Protein AF-A0A316SL13-F1 (afdb_monomer)

Foldseek 3Di:
DDLVLLLVLLVVLCVVVVHDPVVLVVQFVCVVVNVLSVDCDPVSVPPDDDVVSVVSSCVVSVHDPQCSPQPDPVSNVVRVVVVVVVVLVPDDPVRNVVVVVVVCVVPVD

Mean predicted aligned error: 5.65 Å

Secondary structure (DSSP, 8-state):
--HHHHHHHHHHHHHHTT--HHHHHHHSTTHHHHHHHH---TTTTT-PPPHHHHHHHHHHHT--HHHHH-SSHHHHHHHHHHHHHHHHTT--HHHHHHHHHHHHHHH--

Sequence (109 aa):
MDRERVMARVEQLLKEKHMSMNALMKETEISTTMYQWKKNASRDATRSPSLKSIEKICQFFGISLSYFFAENESEENEVKTRELIAMLSRLNKAQLDVLTDFLREFTEK

Nearest PDB structures (foldseek):
  3lfp-assembly1_A  TM=5.543E-01  e=3.247E-01  Citrobacter sp. RFL231
  4o8b-assembly1_A-2  TM=5.456E-01  e=6.545E-01  Pseudomonas aeruginosa PAO1
  4jqd-assembly1_A  TM=5.870E-01  e=1.483E+00  Citrobacter sp. RFL231
  8fok-assembly1_B  TM=3.389E-01  e=7.613E+00  Saccharomyces cerevisiae

Structure (mmCIF, N/CA/C/O backbone):
data_AF-A0A316SL13-F1
#
_entry.id   AF-A0A316SL13-F1
#
loop_
_atom_site.group_PDB
_atom_site.id
_atom_site.type_symbol
_atom_site.label_atom_id
_atom_site.label_alt_id
_atom_site.label_comp_id
_atom_site.label_asym_id
_atom_site.label_entity_id
_atom_site.label_seq_id
_atom_site.pdbx_PDB_ins_code
_atom_site.Cartn_x
_atom_site.Cartn_y
_atom_site.Cartn_z
_atom_site.occupancy
_atom_site.B_iso_or_equiv
_atom_site.auth_seq_id
_atom_site.auth_comp_id
_atom_site.auth_asym_id
_atom_site.auth_atom_id
_atom_site.pdbx_PDB_model_num
ATOM 1 N N . MET A 1 1 ? 5.599 11.046 -14.975 1.00 72.62 1 MET A N 1
ATOM 2 C CA . MET A 1 1 ? 5.814 9.993 -13.963 1.00 72.62 1 MET A CA 1
ATOM 3 C C . MET A 1 1 ? 7.078 9.256 -14.339 1.00 72.62 1 MET A C 1
ATOM 5 O O . MET A 1 1 ? 7.166 8.794 -15.472 1.00 72.62 1 MET A O 1
ATOM 9 N N . ASP A 1 2 ? 8.063 9.240 -13.449 1.00 83.25 2 ASP A N 1
ATOM 10 C CA . ASP A 1 2 ? 9.368 8.655 -13.743 1.00 83.25 2 ASP A CA 1
ATOM 11 C C . ASP A 1 2 ? 9.310 7.122 -13.682 1.00 83.25 2 ASP A C 1
ATOM 13 O O . ASP A 1 2 ? 8.851 6.533 -12.702 1.00 83.25 2 ASP A O 1
ATOM 17 N N . ARG A 1 3 ? 9.765 6.486 -14.761 1.00 85.62 3 ARG A N 1
ATOM 18 C CA . ARG A 1 3 ? 9.842 5.033 -14.902 1.00 85.62 3 ARG A CA 1
ATOM 19 C C . ARG A 1 3 ? 10.772 4.424 -13.860 1.00 85.62 3 ARG A C 1
ATOM 21 O O . ARG A 1 3 ? 10.443 3.367 -13.328 1.00 85.62 3 ARG A O 1
ATOM 28 N N . GLU A 1 4 ? 11.906 5.061 -13.581 1.00 86.31 4 GLU A N 1
ATOM 29 C CA . GLU A 1 4 ? 12.896 4.534 -12.636 1.00 86.31 4 GLU A CA 1
ATOM 30 C C . GLU A 1 4 ? 12.326 4.515 -11.220 1.00 86.31 4 GLU A C 1
ATOM 32 O O . GLU A 1 4 ? 12.345 3.468 -10.574 1.00 86.31 4 GLU A O 1
ATOM 37 N N . ARG A 1 5 ? 11.681 5.612 -10.796 1.00 88.69 5 ARG A N 1
ATOM 38 C CA . ARG A 1 5 ? 10.943 5.669 -9.523 1.00 88.69 5 ARG A CA 1
ATOM 39 C C . ARG A 1 5 ? 9.864 4.586 -9.423 1.00 88.69 5 ARG A C 1
ATOM 41 O O . ARG A 1 5 ? 9.768 3.920 -8.397 1.00 88.69 5 ARG A O 1
ATOM 48 N N . VAL A 1 6 ? 9.063 4.382 -10.473 1.00 91.12 6 VAL A N 1
ATOM 49 C CA . VAL A 1 6 ? 8.009 3.345 -10.480 1.00 91.12 6 VAL A CA 1
ATOM 50 C C . VAL A 1 6 ? 8.610 1.943 -10.363 1.00 91.12 6 VAL A C 1
ATOM 52 O O . VAL A 1 6 ? 8.127 1.147 -9.563 1.00 91.12 6 VAL A O 1
ATOM 55 N N . MET A 1 7 ? 9.669 1.637 -11.115 1.00 91.19 7 MET A N 1
ATOM 56 C CA . MET A 1 7 ? 10.329 0.328 -11.052 1.00 91.19 7 MET A CA 1
ATOM 57 C C . MET A 1 7 ? 10.971 0.072 -9.687 1.00 91.19 7 MET A C 1
ATOM 59 O O . MET A 1 7 ? 10.758 -0.998 -9.120 1.00 91.19 7 MET A O 1
ATOM 63 N N . ALA A 1 8 ? 11.671 1.061 -9.126 1.00 92.56 8 ALA A N 1
ATOM 64 C CA . ALA A 1 8 ? 12.252 0.967 -7.789 1.00 92.56 8 ALA A CA 1
ATOM 65 C C . ALA A 1 8 ? 11.174 0.708 -6.725 1.00 92.56 8 ALA A C 1
ATOM 67 O O . ALA A 1 8 ? 11.342 -0.152 -5.861 1.00 92.56 8 ALA A O 1
ATOM 68 N N . ARG A 1 9 ? 10.022 1.385 -6.832 1.00 94.88 9 ARG A N 1
ATOM 69 C CA . ARG A 1 9 ? 8.886 1.170 -5.930 1.00 94.88 9 ARG A CA 1
ATOM 70 C C . ARG A 1 9 ? 8.303 -0.239 -6.045 1.00 94.88 9 ARG A C 1
ATOM 72 O O . ARG A 1 9 ? 7.999 -0.858 -5.031 1.00 94.88 9 ARG A O 1
ATOM 79 N N . VAL A 1 10 ? 8.170 -0.772 -7.260 1.00 94.38 10 VAL A N 1
ATOM 80 C CA . VAL A 1 10 ? 7.715 -2.158 -7.473 1.00 94.38 10 VAL A CA 1
ATOM 81 C C . VAL A 1 10 ? 8.688 -3.155 -6.843 1.00 94.38 10 VAL A C 1
ATOM 83 O O . VAL A 1 10 ? 8.253 -4.088 -6.172 1.00 94.38 10 VAL A O 1
ATOM 86 N N . GLU A 1 11 ? 9.994 -2.966 -7.028 1.00 94.31 11 GLU A N 1
ATOM 87 C CA . GLU A 1 11 ? 11.020 -3.838 -6.445 1.00 94.31 11 GLU A CA 1
ATOM 88 C C . GLU A 1 11 ? 11.023 -3.792 -4.913 1.00 94.31 11 GLU A C 1
ATOM 90 O O . GLU A 1 11 ? 11.131 -4.840 -4.270 1.00 94.31 11 GLU A O 1
ATOM 95 N N . GLN A 1 12 ? 10.830 -2.607 -4.327 1.00 95.25 12 GLN A N 1
ATOM 96 C CA . GLN A 1 12 ? 10.648 -2.445 -2.886 1.00 95.25 12 GLN A CA 1
ATOM 97 C C . GLN A 1 12 ? 9.443 -3.256 -2.381 1.00 95.25 12 GLN A C 1
ATOM 99 O O . GLN A 1 12 ? 9.597 -4.080 -1.480 1.00 95.25 12 GLN A O 1
ATOM 104 N N . LEU A 1 13 ? 8.269 -3.092 -2.999 1.00 95.19 13 LEU A N 1
ATOM 105 C CA . LEU A 1 13 ? 7.043 -3.793 -2.595 1.00 95.19 13 LEU A CA 1
ATOM 106 C C . LEU A 1 13 ? 7.162 -5.317 -2.742 1.00 95.19 13 LEU A C 1
ATOM 108 O O . LEU A 1 13 ? 6.700 -6.062 -1.877 1.00 95.19 13 LEU A O 1
ATOM 112 N N . LEU A 1 14 ? 7.819 -5.797 -3.804 1.00 94.88 14 LEU A N 1
ATOM 113 C CA . LEU A 1 14 ? 8.121 -7.222 -3.976 1.00 94.88 14 LEU A CA 1
ATOM 114 C C . LEU A 1 14 ? 8.967 -7.760 -2.816 1.00 94.88 14 LEU A C 1
ATOM 116 O O . LEU A 1 14 ? 8.675 -8.836 -2.292 1.00 94.88 14 LEU A O 1
ATOM 120 N N . LYS A 1 15 ? 9.987 -7.005 -2.392 1.00 95.62 15 LYS A N 1
ATOM 121 C CA . LYS A 1 15 ? 10.856 -7.384 -1.273 1.00 95.62 15 LYS A CA 1
ATOM 122 C C . LYS A 1 15 ? 10.089 -7.425 0.049 1.00 95.62 15 LYS A C 1
ATOM 124 O O . LYS A 1 15 ? 10.205 -8.410 0.773 1.00 95.62 15 LYS A O 1
ATOM 129 N N . GLU A 1 16 ? 9.300 -6.396 0.343 1.00 92.62 16 GLU A N 1
ATOM 130 C CA . GLU A 1 16 ? 8.505 -6.288 1.577 1.00 92.62 16 GLU A CA 1
ATOM 131 C C . GLU A 1 16 ? 7.441 -7.383 1.694 1.00 92.62 16 GLU A C 1
ATOM 133 O O . GLU A 1 16 ? 7.192 -7.902 2.778 1.00 92.62 16 GLU A O 1
ATOM 138 N N . LYS A 1 17 ? 6.813 -7.754 0.574 1.00 91.81 17 LYS A N 1
ATOM 139 C CA . LYS A 1 17 ? 5.758 -8.777 0.532 1.00 91.81 17 LYS A CA 1
ATOM 140 C C . LYS A 1 17 ? 6.295 -10.193 0.308 1.00 91.81 17 LYS A C 1
ATOM 142 O O . LYS A 1 17 ? 5.498 -11.121 0.199 1.00 91.81 17 LYS A O 1
ATOM 147 N N . HIS A 1 18 ? 7.617 -10.369 0.225 1.00 94.00 18 HIS A N 1
ATOM 148 C CA . HIS A 1 18 ? 8.275 -11.643 -0.090 1.00 94.00 18 HIS A CA 1
ATOM 149 C C . HIS A 1 18 ? 7.768 -12.290 -1.395 1.00 94.00 18 HIS A C 1
ATOM 151 O O . HIS A 1 18 ? 7.604 -13.506 -1.492 1.00 94.00 18 HIS A O 1
ATOM 157 N N . MET A 1 19 ? 7.528 -11.468 -2.418 1.00 93.56 19 MET A N 1
ATOM 158 C CA . MET A 1 19 ? 7.018 -11.883 -3.726 1.00 93.56 19 MET A CA 1
ATOM 159 C C . MET A 1 19 ? 8.092 -11.757 -4.810 1.00 93.56 19 MET A C 1
ATOM 161 O O . MET A 1 19 ? 9.020 -10.958 -4.714 1.00 93.56 19 MET A O 1
ATOM 165 N N . SER A 1 20 ? 7.961 -12.536 -5.888 1.00 92.12 20 SER A N 1
ATOM 166 C CA . SER A 1 20 ? 8.867 -12.444 -7.039 1.00 92.12 20 SER A CA 1
ATOM 167 C C . SER A 1 20 ? 8.272 -11.597 -8.165 1.00 92.12 20 SER A C 1
ATOM 169 O O . SER A 1 20 ? 7.060 -11.585 -8.377 1.00 92.12 20 SER A O 1
ATOM 171 N N . MET A 1 21 ? 9.135 -10.959 -8.964 1.00 90.88 21 MET A N 1
ATOM 172 C CA . MET A 1 21 ? 8.720 -10.249 -10.184 1.00 90.88 21 MET A CA 1
ATOM 173 C C . MET A 1 21 ? 7.945 -11.165 -11.146 1.00 90.88 21 MET A C 1
ATOM 175 O O . MET A 1 21 ? 7.014 -10.730 -11.815 1.00 90.88 21 MET A O 1
ATOM 179 N N . ASN A 1 22 ? 8.296 -12.453 -11.193 1.00 89.81 22 ASN A N 1
ATOM 180 C CA . ASN A 1 22 ? 7.590 -13.436 -12.011 1.00 89.81 22 ASN A CA 1
ATOM 181 C C . ASN A 1 22 ? 6.162 -13.688 -11.510 1.00 89.81 22 ASN A C 1
ATOM 183 O O . ASN A 1 22 ? 5.269 -13.843 -12.337 1.00 89.81 22 ASN A O 1
ATOM 187 N N . ALA A 1 23 ? 5.941 -13.709 -10.191 1.00 89.75 23 ALA A N 1
ATOM 188 C CA . ALA A 1 23 ? 4.601 -13.834 -9.616 1.00 89.75 23 ALA A CA 1
ATOM 189 C C . ALA A 1 23 ? 3.738 -12.628 -10.001 1.00 89.75 23 ALA A C 1
ATOM 191 O O . ALA A 1 23 ? 2.680 -12.816 -10.596 1.00 89.75 23 ALA A O 1
ATOM 192 N N . LEU A 1 24 ? 4.262 -11.408 -9.808 1.00 90.19 24 LEU A N 1
ATOM 193 C CA . LEU A 1 24 ? 3.609 -10.179 -10.265 1.00 90.19 24 LEU A CA 1
ATOM 194 C C . 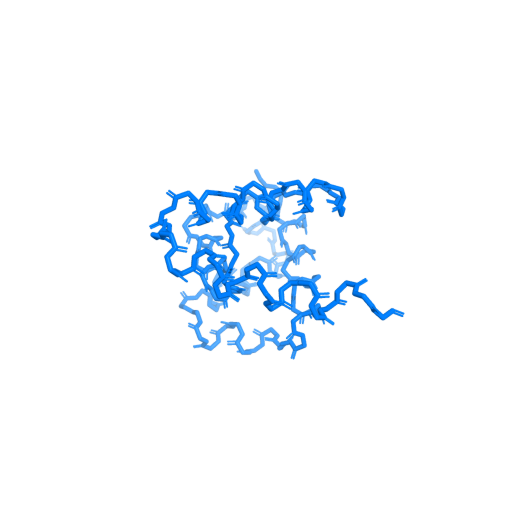LEU A 1 24 ? 3.238 -10.289 -11.746 1.00 90.19 24 LEU A C 1
ATOM 196 O O . LEU A 1 24 ? 2.071 -10.182 -12.092 1.00 90.19 24 LEU A O 1
ATOM 200 N N . MET A 1 25 ? 4.196 -10.568 -12.630 1.00 89.25 25 MET A N 1
ATOM 201 C CA . MET A 1 25 ? 3.945 -10.638 -14.075 1.00 89.25 25 MET A CA 1
ATOM 202 C C . MET A 1 25 ? 2.994 -11.760 -14.507 1.00 89.25 25 MET A C 1
ATOM 204 O O . MET A 1 25 ? 2.439 -11.662 -15.597 1.00 89.25 25 MET A O 1
ATOM 208 N N . LYS A 1 26 ? 2.858 -12.838 -13.728 1.00 87.62 26 LYS A N 1
ATOM 209 C CA . LYS A 1 26 ? 1.959 -13.960 -14.033 1.00 87.62 26 LYS A CA 1
ATOM 210 C C . LYS A 1 26 ? 0.530 -13.662 -13.593 1.00 87.62 26 LYS A C 1
ATOM 212 O O . LYS A 1 26 ? -0.410 -14.008 -14.299 1.00 87.62 26 LYS A O 1
ATOM 217 N N . GLU A 1 27 ? 0.382 -13.051 -12.426 1.00 86.94 27 GLU A N 1
ATOM 218 C CA . GLU A 1 27 ? -0.916 -12.741 -11.820 1.00 86.94 27 GLU A CA 1
ATOM 219 C C . GLU A 1 27 ? -1.483 -11.410 -12.321 1.00 86.94 27 GLU A C 1
ATOM 221 O O . GLU A 1 27 ? -2.672 -11.137 -12.184 1.00 86.94 27 GLU A O 1
ATOM 226 N N . THR A 1 28 ? -0.647 -10.599 -12.969 1.00 83.44 28 THR A N 1
ATOM 227 C CA . THR A 1 28 ? -1.050 -9.347 -13.5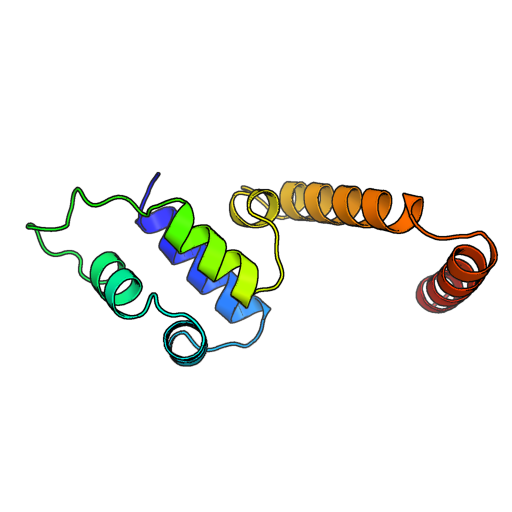98 1.00 83.44 28 THR A CA 1
ATOM 228 C C . THR A 1 28 ? -0.856 -9.411 -15.109 1.00 83.44 28 THR A C 1
ATOM 230 O O . THR A 1 28 ? 0.186 -9.811 -15.619 1.00 83.44 28 THR A O 1
ATOM 233 N N . GLU A 1 29 ? -1.838 -8.933 -15.871 1.00 82.81 29 GLU A N 1
ATOM 234 C CA . GLU A 1 29 ? -1.750 -8.833 -17.338 1.00 82.81 29 GLU A CA 1
ATOM 235 C C . GLU A 1 29 ? -0.860 -7.655 -17.803 1.00 82.81 29 GLU A C 1
ATOM 237 O O . GLU A 1 29 ? -1.203 -6.924 -18.736 1.00 82.81 29 GLU A O 1
ATOM 242 N N . ILE A 1 30 ? 0.250 -7.393 -17.110 1.00 83.06 30 ILE A N 1
ATOM 243 C CA . ILE A 1 30 ? 1.182 -6.296 -17.418 1.00 83.06 30 ILE A CA 1
ATOM 244 C C . ILE A 1 30 ? 2.595 -6.799 -17.712 1.00 83.06 30 ILE A C 1
ATOM 246 O O . ILE A 1 30 ? 3.513 -5.988 -17.780 1.00 83.06 30 ILE A O 1
ATOM 250 N N . SER A 1 31 ? 2.802 -8.102 -17.929 1.00 81.75 31 SER A N 1
ATOM 251 C CA . SER A 1 31 ? 4.135 -8.673 -18.181 1.00 81.75 31 SER A CA 1
ATOM 252 C C . SER A 1 31 ? 4.858 -7.932 -19.314 1.00 81.75 31 SER A C 1
ATOM 254 O O . SER A 1 31 ? 5.990 -7.486 -19.143 1.00 81.75 31 SER A O 1
ATOM 256 N N . THR A 1 32 ? 4.182 -7.692 -20.445 1.00 80.44 32 THR A N 1
ATOM 257 C CA . THR A 1 32 ? 4.736 -6.916 -21.572 1.00 80.44 32 THR A CA 1
ATOM 258 C C . THR A 1 32 ? 5.119 -5.491 -21.167 1.00 80.44 32 THR A C 1
ATOM 260 O O . THR A 1 32 ? 6.169 -4.998 -21.576 1.00 80.44 32 THR A O 1
ATOM 263 N N . THR A 1 33 ? 4.299 -4.835 -20.345 1.00 82.38 33 THR A N 1
ATOM 264 C CA . THR A 1 33 ? 4.564 -3.490 -19.823 1.00 82.38 33 THR A CA 1
ATOM 265 C C . THR A 1 33 ? 5.769 -3.480 -18.879 1.00 82.38 33 THR A C 1
ATOM 267 O O . THR A 1 33 ? 6.631 -2.614 -19.010 1.00 82.38 33 THR A O 1
ATOM 270 N N . MET A 1 34 ? 5.899 -4.478 -18.004 1.00 83.62 34 MET A N 1
ATOM 271 C CA . MET A 1 34 ? 7.045 -4.617 -17.100 1.00 83.62 34 MET A CA 1
ATOM 272 C C . MET A 1 34 ? 8.351 -4.841 -17.864 1.00 83.62 34 MET A C 1
ATOM 274 O O . MET A 1 34 ? 9.362 -4.203 -17.566 1.00 83.62 34 MET A O 1
ATOM 278 N N . TYR A 1 35 ? 8.339 -5.684 -18.902 1.00 82.44 35 TYR A N 1
ATOM 279 C CA . TYR A 1 35 ? 9.505 -5.856 -19.773 1.00 82.44 35 TYR A CA 1
ATOM 280 C C . TYR A 1 35 ? 9.879 -4.564 -20.504 1.00 82.44 35 TYR A C 1
ATOM 282 O O . TYR A 1 35 ? 11.066 -4.258 -20.618 1.00 82.44 35 TYR A O 1
ATOM 290 N N . GLN A 1 36 ? 8.893 -3.795 -20.974 1.00 79.56 36 GLN A N 1
ATOM 291 C CA . GLN A 1 36 ? 9.124 -2.496 -21.615 1.00 79.56 36 GLN A CA 1
ATOM 292 C C . GLN A 1 36 ? 9.747 -1.488 -20.648 1.00 79.56 36 GLN A C 1
ATOM 294 O O . GLN A 1 36 ? 10.675 -0.783 -21.027 1.00 79.56 36 GLN A O 1
ATOM 299 N N . TRP A 1 37 ? 9.290 -1.438 -19.396 1.00 81.06 37 TRP A N 1
ATOM 300 C CA . TRP A 1 37 ? 9.868 -0.534 -18.401 1.00 81.06 37 TRP A CA 1
ATOM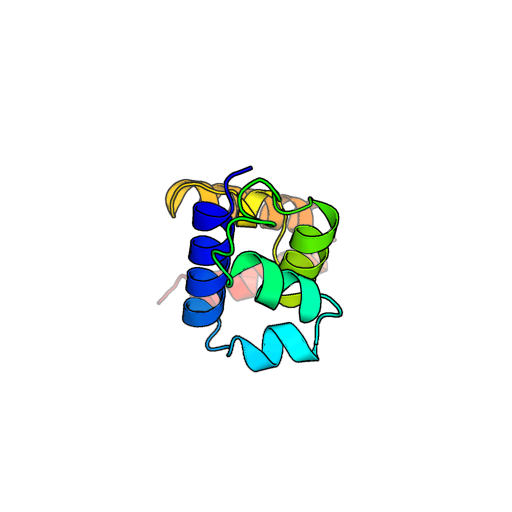 301 C C . TRP A 1 37 ? 11.276 -0.951 -17.970 1.00 81.06 37 TRP A C 1
ATOM 303 O O . TRP A 1 37 ? 12.122 -0.095 -17.726 1.00 81.06 37 TRP A O 1
ATOM 313 N N . LYS A 1 38 ? 11.559 -2.258 -17.945 1.00 79.00 38 LYS A N 1
ATOM 314 C CA . LYS A 1 38 ? 12.896 -2.790 -17.652 1.00 79.00 38 LYS A CA 1
ATOM 315 C C . LYS A 1 38 ? 13.891 -2.552 -18.792 1.00 79.00 38 LYS A C 1
ATOM 317 O O . LYS A 1 38 ? 15.082 -2.357 -18.551 1.00 79.00 38 LYS A O 1
ATOM 322 N N . LYS A 1 39 ? 13.437 -2.609 -20.046 1.00 73.94 39 LYS A N 1
ATOM 323 C CA . LYS A 1 39 ? 14.307 -2.470 -21.217 1.00 73.94 39 LYS A CA 1
ATOM 324 C C . LYS A 1 39 ? 14.584 -0.988 -21.476 1.00 73.94 39 LYS A C 1
ATOM 326 O O . LYS A 1 39 ? 13.748 -0.274 -22.013 1.00 73.94 39 LYS A O 1
ATOM 331 N N . ASN A 1 40 ? 15.794 -0.533 -21.157 1.00 62.34 40 ASN A N 1
ATOM 332 C CA . ASN A 1 40 ? 16.251 0.830 -21.450 1.00 62.34 40 ASN A CA 1
ATOM 333 C C . ASN A 1 40 ? 16.607 1.019 -22.943 1.00 62.34 40 ASN A C 1
ATOM 335 O O . ASN A 1 40 ? 17.704 1.447 -23.291 1.00 62.34 40 ASN A O 1
ATOM 339 N N . ALA A 1 41 ? 15.721 0.600 -23.851 1.00 61.22 41 ALA A N 1
ATOM 340 C CA . ALA A 1 41 ? 15.928 0.755 -25.286 1.00 61.22 41 ALA A CA 1
ATOM 341 C C . ALA A 1 41 ? 15.605 2.193 -25.711 1.00 61.22 41 ALA A C 1
ATOM 343 O O . ALA A 1 41 ? 14.572 2.735 -25.327 1.00 61.22 41 ALA A O 1
ATOM 344 N N . SER A 1 42 ? 16.443 2.782 -26.569 1.00 60.47 42 SER A N 1
ATOM 345 C CA . SER A 1 42 ? 16.285 4.158 -27.072 1.00 60.47 42 SER A CA 1
ATOM 346 C C . SER A 1 42 ? 14.910 4.445 -27.691 1.00 60.47 42 SER A C 1
ATOM 348 O O . SER A 1 42 ? 14.433 5.572 -27.613 1.00 60.47 42 SER A O 1
ATOM 350 N N . ARG A 1 43 ? 14.241 3.428 -28.257 1.00 63.47 43 ARG A N 1
ATOM 351 C CA . ARG A 1 43 ? 12.884 3.548 -28.824 1.00 63.47 43 ARG A CA 1
ATOM 352 C C . ARG A 1 43 ? 11.782 3.731 -27.775 1.00 63.47 43 ARG A C 1
ATOM 354 O O . ARG A 1 43 ? 10.760 4.317 -28.103 1.00 63.47 43 ARG A O 1
ATOM 361 N N . ASP A 1 44 ? 11.984 3.247 -26.551 1.00 64.69 44 ASP A N 1
ATOM 362 C CA . ASP A 1 44 ? 10.989 3.268 -25.467 1.00 64.69 44 ASP A CA 1
ATOM 363 C C . ASP A 1 44 ? 11.408 4.189 -24.305 1.00 64.69 44 ASP A C 1
ATOM 365 O O . ASP A 1 44 ? 10.731 4.249 -23.280 1.00 64.69 44 ASP A O 1
ATOM 369 N N . ALA A 1 45 ? 12.509 4.936 -24.454 1.00 62.22 45 ALA A N 1
ATOM 370 C CA . ALA A 1 45 ? 13.073 5.793 -23.408 1.00 62.22 45 ALA A CA 1
ATOM 371 C C . ALA A 1 45 ? 12.104 6.888 -22.919 1.00 62.22 45 ALA A C 1
ATOM 373 O O . ALA A 1 45 ? 12.177 7.310 -21.770 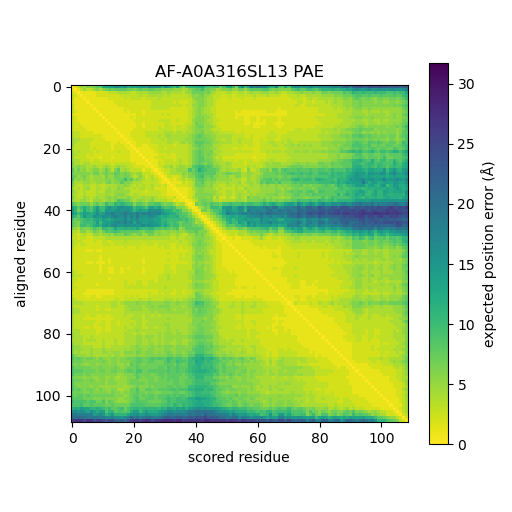1.00 62.22 45 ALA A O 1
ATOM 374 N N . THR A 1 46 ? 11.169 7.320 -23.767 1.00 65.00 46 THR A N 1
ATOM 375 C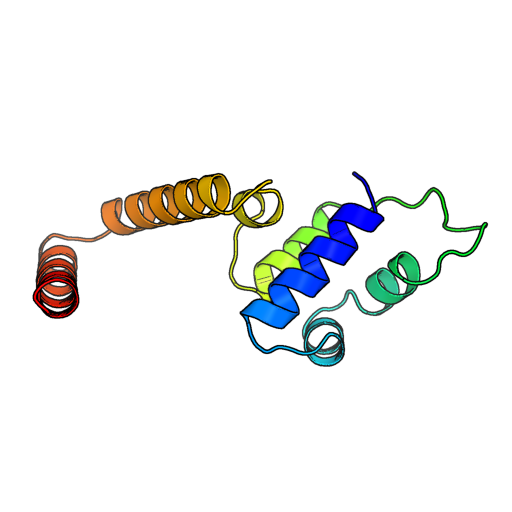 CA . THR A 1 46 ? 10.160 8.342 -23.442 1.00 65.00 46 THR A CA 1
ATOM 376 C C . THR A 1 46 ? 8.843 7.756 -22.931 1.00 65.00 46 THR A C 1
ATOM 378 O O . THR A 1 46 ? 7.922 8.502 -22.592 1.00 65.00 46 THR A O 1
ATOM 381 N N . ARG A 1 47 ? 8.709 6.424 -22.871 1.00 71.00 47 ARG A N 1
ATOM 382 C CA . ARG A 1 47 ? 7.448 5.771 -22.519 1.00 71.00 47 ARG A CA 1
ATOM 383 C C . ARG A 1 47 ? 7.251 5.767 -21.005 1.00 71.00 47 ARG A C 1
ATOM 385 O O . ARG A 1 47 ? 7.811 4.939 -20.289 1.00 71.00 47 ARG A O 1
ATOM 392 N N . SER A 1 48 ? 6.423 6.685 -20.519 1.00 77.00 48 SER A N 1
ATOM 393 C CA . SER A 1 48 ? 6.066 6.748 -19.101 1.00 77.00 48 SER A CA 1
ATOM 394 C C . SER A 1 48 ? 5.105 5.622 -18.692 1.00 77.00 48 SER A C 1
ATOM 396 O O . SER A 1 48 ? 4.219 5.252 -19.472 1.00 77.00 48 SER A O 1
ATOM 398 N N . PRO A 1 49 ? 5.228 5.102 -17.459 1.00 84.81 49 PRO A N 1
ATOM 399 C CA . PRO A 1 49 ? 4.213 4.250 -16.859 1.00 84.81 49 PRO A CA 1
ATOM 400 C C . PRO A 1 49 ? 2.820 4.881 -16.902 1.00 84.81 49 PRO A C 1
ATOM 402 O O . PRO A 1 49 ? 2.654 6.060 -16.589 1.00 84.81 49 PRO A O 1
ATOM 405 N N . SER A 1 50 ? 1.817 4.090 -17.290 1.00 89.06 50 SER A N 1
ATOM 406 C CA . SER A 1 50 ? 0.422 4.533 -17.264 1.00 89.06 50 SER A CA 1
ATOM 407 C C . SER A 1 50 ? -0.188 4.282 -15.888 1.00 89.06 50 SER A C 1
ATOM 409 O O . SER A 1 50 ? 0.105 3.258 -15.266 1.00 89.06 50 SER A O 1
ATOM 411 N N . LEU A 1 51 ? -1.086 5.167 -15.445 1.00 90.50 51 LEU A N 1
ATOM 412 C CA . LEU A 1 51 ? -1.797 4.988 -14.176 1.00 90.50 51 LEU A CA 1
ATOM 413 C C . LEU A 1 51 ? -2.556 3.654 -14.140 1.00 90.50 51 LEU A C 1
ATOM 415 O O . LEU A 1 51 ? -2.469 2.937 -13.156 1.00 90.50 51 LEU A O 1
ATOM 419 N N . LYS A 1 52 ? -3.173 3.252 -15.259 1.00 91.00 52 LYS A N 1
ATOM 420 C CA . LYS A 1 52 ? -3.876 1.966 -15.402 1.00 91.00 52 LYS A CA 1
ATOM 421 C C . LYS A 1 52 ? -2.977 0.754 -15.137 1.00 91.00 52 LYS A C 1
ATOM 423 O O . LYS A 1 52 ? -3.409 -0.238 -14.558 1.00 91.00 52 LYS A O 1
ATOM 428 N N . SER A 1 53 ? -1.724 0.804 -15.586 1.00 90.94 53 SER A N 1
ATOM 429 C CA . SER A 1 53 ? -0.756 -0.263 -15.311 1.00 90.94 53 SER A CA 1
ATOM 430 C C . SER A 1 53 ? -0.384 -0.301 -13.829 1.00 90.94 53 SER A C 1
ATOM 432 O O . SER A 1 53 ? -0.243 -1.382 -13.272 1.00 90.94 53 SER A O 1
ATOM 434 N N . ILE A 1 54 ? -0.272 0.863 -13.188 1.00 93.44 54 ILE A N 1
ATOM 435 C CA . ILE A 1 54 ? 0.037 0.980 -11.758 1.00 93.44 54 ILE A CA 1
ATOM 436 C C . ILE A 1 54 ? -1.150 0.547 -10.902 1.00 93.44 54 ILE A C 1
ATOM 438 O O . ILE A 1 54 ? -0.952 -0.148 -9.920 1.00 93.44 54 ILE A O 1
ATOM 442 N N . GLU A 1 55 ? -2.384 0.839 -11.304 1.00 94.38 55 GLU A N 1
ATOM 443 C CA . GLU A 1 55 ? -3.586 0.335 -10.632 1.00 94.38 55 GLU A CA 1
ATOM 444 C C . GLU A 1 55 ? -3.608 -1.195 -10.580 1.00 94.38 55 GLU A C 1
ATOM 446 O O . GLU A 1 55 ? -3.889 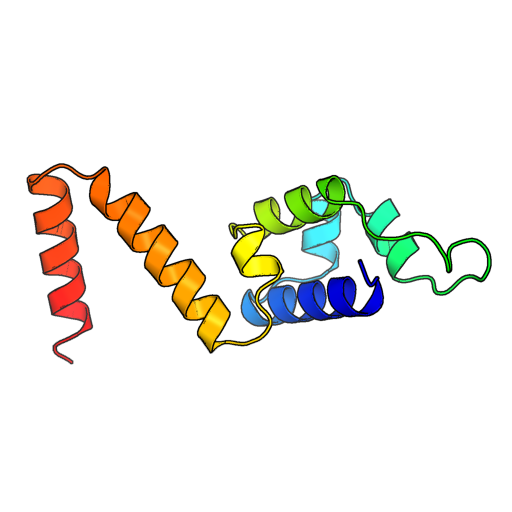-1.761 -9.527 1.00 94.38 55 GLU A O 1
ATOM 451 N N . LYS A 1 56 ? -3.239 -1.875 -11.675 1.00 93.69 56 LYS A N 1
ATOM 452 C CA . LYS A 1 56 ? -3.104 -3.343 -11.687 1.00 93.69 56 LYS A CA 1
ATOM 453 C C . LYS A 1 56 ? -2.031 -3.835 -10.705 1.00 93.69 56 LYS A C 1
ATOM 455 O O . LYS A 1 56 ? -2.217 -4.863 -10.061 1.00 93.69 56 LYS A O 1
ATOM 460 N N . ILE A 1 57 ? -0.929 -3.096 -10.565 1.00 93.56 57 ILE A N 1
ATOM 461 C CA . ILE A 1 57 ? 0.134 -3.389 -9.589 1.00 93.56 57 ILE A CA 1
ATOM 462 C C . ILE A 1 57 ? -0.379 -3.189 -8.156 1.00 93.56 57 ILE A C 1
ATOM 464 O O . ILE A 1 57 ? -0.198 -4.059 -7.308 1.00 93.56 57 ILE A O 1
ATOM 468 N N . CYS A 1 58 ? -1.049 -2.069 -7.887 1.00 95.06 58 CYS A N 1
ATOM 469 C CA . CYS A 1 58 ? -1.660 -1.769 -6.594 1.00 95.06 58 CYS A CA 1
ATOM 470 C C . CYS A 1 58 ? -2.665 -2.851 -6.183 1.00 95.06 58 CYS A C 1
ATOM 472 O O . CYS A 1 58 ? -2.627 -3.320 -5.048 1.00 95.06 58 CYS A O 1
ATOM 474 N N . GLN A 1 59 ? -3.510 -3.294 -7.118 1.00 94.44 59 GLN A N 1
ATOM 475 C CA . GLN A 1 59 ? -4.463 -4.386 -6.907 1.00 94.44 59 GLN A CA 1
ATOM 476 C C . GLN A 1 59 ? -3.762 -5.692 -6.530 1.00 94.44 59 GLN A C 1
ATOM 478 O O . GLN A 1 59 ? -4.169 -6.330 -5.564 1.00 94.44 59 GLN A O 1
ATOM 483 N N . PHE A 1 60 ? -2.690 -6.058 -7.239 1.00 94.38 60 PHE A N 1
ATOM 484 C CA . PHE A 1 60 ? -1.894 -7.244 -6.916 1.00 94.38 60 PHE A CA 1
ATOM 485 C C . PHE A 1 60 ? -1.319 -7.194 -5.493 1.00 94.38 60 PHE A C 1
ATOM 487 O O . PHE A 1 60 ? -1.384 -8.177 -4.762 1.00 94.38 60 PHE A O 1
ATOM 494 N N . PHE A 1 61 ? -0.803 -6.039 -5.066 1.00 94.31 61 PHE A N 1
ATOM 495 C CA . PHE A 1 61 ? -0.245 -5.879 -3.720 1.00 94.31 61 PHE A CA 1
ATOM 496 C C . PHE A 1 61 ? -1.290 -5.631 -2.621 1.00 94.31 61 PHE A C 1
ATOM 498 O O . PHE A 1 61 ? -0.930 -5.628 -1.439 1.00 94.31 61 PHE A O 1
ATOM 505 N N . GLY A 1 62 ? -2.556 -5.401 -2.982 1.00 93.12 62 GLY A N 1
ATOM 506 C CA . GLY A 1 62 ? -3.609 -5.014 -2.043 1.00 93.12 62 GLY A CA 1
ATOM 507 C C . GLY A 1 62 ? -3.364 -3.650 -1.390 1.00 93.12 62 GLY A C 1
ATOM 508 O O . GLY A 1 62 ? -3.645 -3.482 -0.206 1.00 93.12 62 GLY A O 1
ATOM 509 N N . ILE A 1 63 ? -2.801 -2.694 -2.133 1.00 95.62 63 ILE A N 1
ATOM 510 C CA . ILE A 1 63 ? -2.497 -1.330 -1.665 1.00 95.62 63 ILE A CA 1
ATOM 511 C C . ILE A 1 63 ? -3.247 -0.290 -2.499 1.00 95.62 63 ILE A C 1
ATOM 513 O O . ILE A 1 63 ? -3.664 -0.563 -3.625 1.00 95.62 63 ILE A O 1
ATOM 517 N N . SER A 1 64 ? -3.383 0.930 -1.986 1.00 96.44 64 SER A N 1
ATOM 518 C CA . SER A 1 64 ? -3.915 2.048 -2.766 1.00 96.44 64 SER A CA 1
ATOM 519 C C . SER A 1 64 ? -2.857 2.701 -3.660 1.00 96.44 64 SER A C 1
ATOM 521 O O . SER A 1 64 ? -1.649 2.505 -3.501 1.00 96.44 64 SER A O 1
ATOM 523 N N . LEU A 1 65 ? -3.312 3.536 -4.600 1.00 96.38 65 LEU A N 1
ATOM 524 C CA . LEU A 1 65 ? -2.424 4.411 -5.370 1.00 96.38 65 LEU A CA 1
ATOM 525 C C . LEU A 1 65 ? -1.703 5.419 -4.4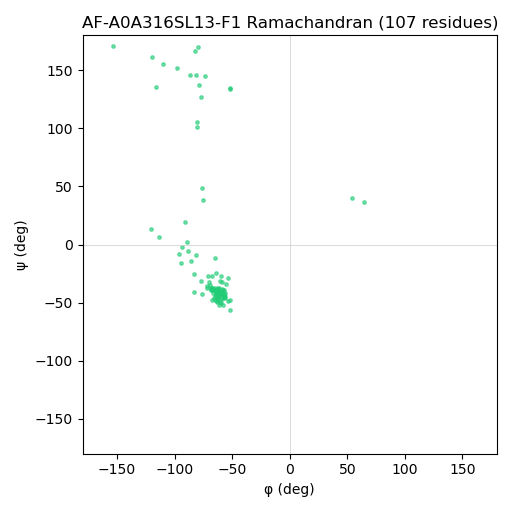69 1.00 96.38 65 LEU A C 1
ATOM 527 O O . LEU A 1 65 ? -0.524 5.685 -4.681 1.00 96.38 65 LEU A O 1
ATOM 531 N N . SER A 1 66 ? -2.385 5.959 -3.454 1.00 96.12 66 SER A N 1
ATOM 532 C CA . SER A 1 66 ? -1.767 6.880 -2.495 1.00 96.12 66 SER A CA 1
ATOM 533 C C . SER A 1 66 ? -0.619 6.210 -1.747 1.00 96.12 66 SER A C 1
ATOM 535 O O . SER A 1 66 ? 0.445 6.802 -1.624 1.00 96.12 66 SER A O 1
ATOM 537 N N . TYR A 1 67 ? -0.792 4.951 -1.337 1.00 97.06 67 TYR A N 1
ATOM 538 C CA . TYR A 1 67 ? 0.277 4.184 -0.704 1.00 97.06 67 TYR A CA 1
ATOM 539 C C . TYR A 1 67 ? 1.429 3.901 -1.676 1.00 97.06 67 TYR A C 1
ATOM 541 O O . TYR A 1 67 ? 2.601 3.970 -1.310 1.00 97.06 67 TYR A O 1
ATOM 549 N N . PHE A 1 68 ? 1.114 3.603 -2.939 1.00 96.69 68 PHE A N 1
ATOM 550 C CA . PHE A 1 68 ? 2.133 3.373 -3.960 1.00 96.69 68 PHE A CA 1
ATOM 551 C C . PHE A 1 68 ? 3.025 4.603 -4.174 1.00 96.69 68 PHE A C 1
ATOM 553 O O . PHE A 1 68 ? 4.236 4.445 -4.308 1.00 96.69 68 PHE A O 1
ATOM 560 N N . PHE A 1 69 ? 2.445 5.807 -4.189 1.00 95.38 69 PHE A N 1
ATOM 561 C CA . PHE A 1 69 ? 3.174 7.052 -4.452 1.00 95.38 69 PHE A CA 1
ATOM 562 C C . PHE A 1 69 ? 3.784 7.733 -3.225 1.00 95.38 69 PHE A C 1
ATOM 564 O O . PHE A 1 69 ? 4.532 8.692 -3.424 1.00 95.38 69 PHE A O 1
ATOM 571 N N . ALA A 1 70 ? 3.522 7.228 -2.016 1.00 95.69 70 ALA A N 1
ATOM 572 C CA . ALA A 1 70 ? 4.134 7.727 -0.791 1.00 95.69 70 ALA A CA 1
ATOM 573 C C . ALA A 1 70 ? 5.667 7.789 -0.916 1.00 95.69 70 ALA A C 1
ATOM 575 O O . ALA A 1 70 ? 6.304 6.864 -1.430 1.00 95.69 70 ALA A O 1
ATOM 576 N N . GLU A 1 71 ? 6.258 8.904 -0.497 1.00 91.50 71 GLU A N 1
ATOM 577 C CA . GLU A 1 71 ? 7.676 9.205 -0.706 1.00 91.50 71 GLU A CA 1
ATOM 578 C C . GLU A 1 71 ? 8.576 8.559 0.346 1.00 91.50 71 GLU A C 1
ATOM 580 O O . GLU A 1 71 ? 9.760 8.333 0.101 1.00 91.50 71 GLU A O 1
ATOM 585 N N . ASN A 1 72 ? 8.025 8.283 1.526 1.00 92.88 72 ASN A N 1
ATOM 586 C CA . ASN A 1 72 ? 8.751 7.728 2.658 1.00 92.88 72 ASN A CA 1
ATOM 587 C C . ASN A 1 72 ? 7.816 6.940 3.588 1.00 92.88 72 ASN A C 1
ATOM 589 O O . ASN A 1 72 ? 6.593 6.991 3.470 1.00 92.88 72 ASN A O 1
ATOM 593 N N . GLU A 1 73 ? 8.414 6.240 4.549 1.00 92.81 73 GLU A N 1
ATOM 594 C CA . GLU A 1 73 ? 7.696 5.402 5.513 1.00 92.81 73 GLU A CA 1
ATOM 595 C C . GLU A 1 73 ? 6.695 6.188 6.382 1.00 92.81 73 GLU A C 1
ATOM 597 O O . GLU A 1 73 ? 5.642 5.662 6.739 1.00 92.81 73 GLU A O 1
ATOM 602 N N . SER A 1 74 ? 6.971 7.462 6.692 1.00 96.06 74 SER A N 1
ATOM 603 C CA . SER A 1 74 ? 6.025 8.305 7.436 1.00 96.06 74 SER A CA 1
ATOM 604 C C . SER A 1 74 ? 4.742 8.512 6.635 1.00 96.06 74 SER A C 1
ATOM 606 O O . SER A 1 74 ? 3.649 8.273 7.143 1.00 96.06 74 SER A O 1
ATOM 608 N N . GLU A 1 75 ? 4.866 8.882 5.360 1.00 96.69 75 GLU A N 1
ATOM 609 C CA 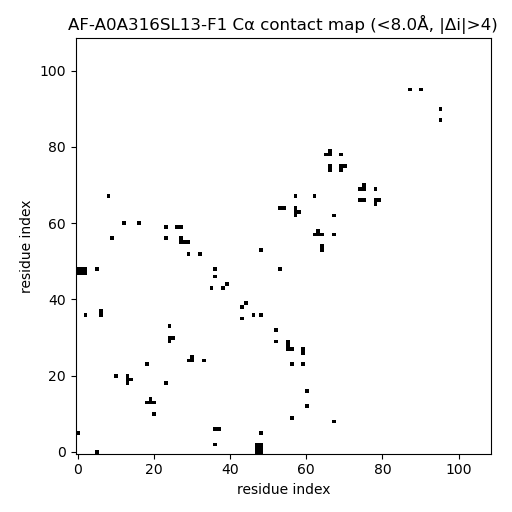. GLU A 1 75 ? 3.714 9.071 4.477 1.00 96.69 75 GLU A CA 1
ATOM 610 C C . GLU A 1 75 ? 2.973 7.748 4.220 1.00 96.69 75 GLU A C 1
ATOM 612 O O . GLU A 1 75 ? 1.741 7.706 4.214 1.00 96.69 75 GLU A O 1
ATOM 617 N N . GLU A 1 76 ? 3.700 6.636 4.085 1.00 95.00 76 GLU A N 1
ATOM 618 C CA . GLU A 1 76 ? 3.102 5.300 4.011 1.00 95.00 76 GLU A CA 1
ATOM 619 C C . GLU A 1 76 ? 2.229 4.984 5.234 1.00 95.00 76 GLU A C 1
ATOM 621 O O . GLU A 1 76 ? 1.109 4.477 5.091 1.00 95.00 76 GLU A O 1
ATOM 626 N N . ASN A 1 77 ? 2.724 5.296 6.434 1.00 95.69 77 ASN A N 1
ATOM 627 C CA . ASN A 1 77 ? 2.006 5.084 7.687 1.00 95.69 77 ASN A CA 1
ATOM 628 C C . ASN A 1 77 ? 0.792 6.008 7.816 1.00 95.69 77 ASN A C 1
ATOM 630 O O . ASN A 1 77 ? -0.272 5.563 8.258 1.00 95.69 77 ASN A O 1
ATOM 634 N N . GLU A 1 78 ? 0.899 7.262 7.382 1.00 97.25 78 GLU A N 1
ATOM 635 C CA . GLU A 1 78 ? -0.230 8.195 7.329 1.00 97.25 78 GLU A CA 1
ATOM 636 C C . GLU A 1 78 ? -1.334 7.702 6.383 1.00 97.25 78 GLU A C 1
ATOM 638 O O . GLU A 1 78 ? -2.519 7.735 6.734 1.00 97.25 78 GLU A O 1
ATOM 643 N N . VAL A 1 79 ? -0.969 7.205 5.194 1.00 97.12 79 VAL A N 1
ATOM 644 C CA . VAL A 1 79 ? -1.923 6.618 4.241 1.00 97.12 79 VAL A CA 1
ATOM 645 C C . VAL A 1 79 ? -2.615 5.401 4.855 1.00 97.12 79 VAL A C 1
ATOM 647 O O . VAL A 1 79 ? -3.847 5.376 4.899 1.00 97.12 79 VAL A O 1
ATOM 650 N N . LYS A 1 80 ? -1.855 4.437 5.393 1.00 94.88 80 LYS A N 1
ATOM 651 C CA . LYS A 1 80 ? -2.412 3.234 6.040 1.00 94.88 80 LYS A CA 1
ATOM 652 C C . LYS A 1 80 ? -3.350 3.581 7.194 1.00 94.88 80 LYS A C 1
ATOM 654 O O . LYS A 1 80 ? -4.439 3.021 7.290 1.00 94.88 80 LYS A O 1
ATOM 659 N N . THR A 1 81 ? -2.951 4.518 8.052 1.00 95.56 81 THR A N 1
ATOM 660 C CA . THR A 1 81 ? -3.745 4.943 9.216 1.00 95.56 81 THR A CA 1
ATOM 661 C C . THR A 1 81 ? -5.073 5.547 8.777 1.00 95.56 81 THR A C 1
ATOM 663 O O . THR A 1 81 ? -6.132 5.183 9.286 1.00 95.56 81 THR A O 1
ATOM 666 N N . ARG A 1 82 ? -5.041 6.441 7.787 1.00 96.50 82 ARG A N 1
ATOM 667 C CA . ARG A 1 82 ? -6.245 7.064 7.231 1.00 96.50 82 ARG A CA 1
ATOM 668 C C . ARG A 1 82 ? -7.179 6.045 6.580 1.00 96.50 82 ARG A C 1
ATOM 670 O O . ARG A 1 82 ? -8.389 6.124 6.783 1.00 96.50 82 ARG A O 1
ATOM 677 N N . GLU A 1 83 ? -6.640 5.096 5.819 1.00 94.56 83 GLU A N 1
ATOM 678 C CA . GLU A 1 83 ? -7.424 4.011 5.217 1.00 94.56 83 GLU A CA 1
ATOM 679 C C . GLU A 1 83 ? -8.067 3.124 6.283 1.00 94.56 83 GLU A C 1
ATOM 681 O O . GLU A 1 83 ? -9.262 2.834 6.196 1.00 94.56 83 GLU A O 1
ATOM 686 N N . LEU A 1 84 ? -7.321 2.781 7.336 1.00 93.62 84 LEU A N 1
ATOM 687 C CA . LEU A 1 84 ? -7.839 2.025 8.471 1.00 93.62 84 LEU A CA 1
ATOM 688 C C . LEU A 1 84 ? -8.989 2.772 9.154 1.00 93.62 84 LEU A C 1
ATOM 690 O O . LEU A 1 84 ? -10.065 2.204 9.311 1.00 93.62 84 LEU A O 1
ATOM 694 N N . ILE A 1 85 ? -8.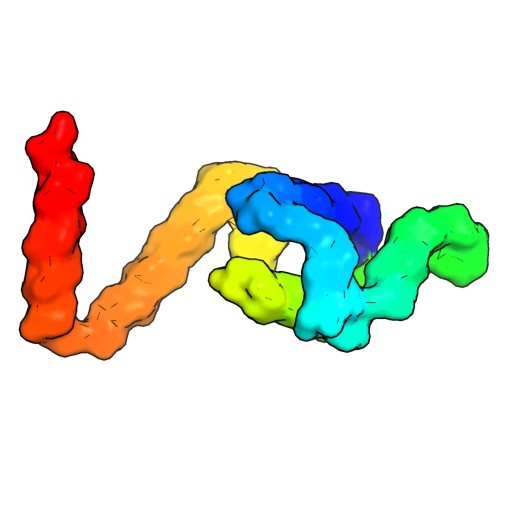822 4.056 9.483 1.00 94.88 85 ILE A N 1
ATOM 695 C CA . ILE A 1 85 ? -9.888 4.886 10.076 1.00 94.88 85 ILE A CA 1
ATOM 696 C C . ILE A 1 85 ? -11.138 4.905 9.181 1.00 94.88 85 ILE A C 1
ATOM 698 O O . ILE A 1 85 ? -12.262 4.786 9.675 1.00 94.88 85 ILE A O 1
ATOM 702 N N . ALA A 1 86 ? -10.964 5.007 7.862 1.00 93.88 86 ALA A N 1
ATOM 703 C CA . ALA A 1 86 ? -12.073 4.981 6.911 1.00 93.88 86 ALA A CA 1
ATOM 704 C C . ALA A 1 86 ? -12.778 3.613 6.825 1.00 93.88 86 ALA A C 1
ATOM 706 O O . ALA A 1 86 ? -13.961 3.559 6.488 1.00 93.88 86 ALA A O 1
ATOM 707 N N . MET A 1 87 ? -12.080 2.512 7.110 1.00 92.88 87 MET A N 1
ATOM 708 C CA . MET A 1 87 ? -12.686 1.183 7.238 1.00 92.88 87 MET A CA 1
ATOM 709 C C . MET A 1 87 ? -13.427 1.040 8.569 1.00 92.88 87 MET A C 1
ATOM 711 O O . MET A 1 87 ? -14.555 0.548 8.586 1.00 92.88 87 MET A O 1
ATOM 715 N N . LEU A 1 88 ? -12.829 1.521 9.663 1.00 94.44 88 LEU A N 1
ATOM 716 C CA . LEU A 1 88 ? -13.418 1.497 11.004 1.00 94.44 88 LEU A CA 1
ATOM 717 C C . LEU A 1 88 ? -14.751 2.246 11.061 1.00 94.44 88 LEU A C 1
ATOM 719 O O . LEU A 1 88 ? -15.692 1.770 11.689 1.00 94.44 88 LEU A O 1
ATOM 723 N N . SER A 1 89 ? -14.868 3.374 10.353 1.00 92.75 89 SER A N 1
ATOM 724 C CA . SER A 1 89 ? -16.101 4.174 10.319 1.00 92.75 89 SER A CA 1
ATOM 725 C C . SER A 1 89 ? -17.302 3.462 9.680 1.00 92.75 89 SER A C 1
ATOM 727 O O . SER A 1 89 ? -18.429 3.938 9.802 1.00 92.75 89 SER A O 1
ATOM 729 N N . ARG A 1 90 ? -17.084 2.323 9.008 1.00 95.06 90 ARG A N 1
ATOM 730 C CA . ARG A 1 90 ? -18.134 1.503 8.379 1.00 95.06 90 ARG A CA 1
ATOM 731 C C . ARG A 1 90 ? -18.606 0.347 9.259 1.00 95.06 90 ARG A C 1
ATOM 733 O O . ARG A 1 90 ? -19.555 -0.340 8.885 1.00 95.06 90 ARG A O 1
ATOM 740 N N . LEU A 1 91 ? -17.936 0.098 10.383 1.00 96.31 91 LEU A N 1
ATOM 741 C CA . LEU A 1 91 ? -18.269 -0.993 11.292 1.00 96.31 91 LEU A CA 1
ATOM 742 C C . LEU A 1 91 ? -19.422 -0.599 12.215 1.00 96.31 91 LEU A C 1
ATOM 744 O O . LEU A 1 91 ? -19.548 0.550 12.638 1.00 96.31 91 LEU A O 1
ATOM 748 N N . ASN A 1 92 ? -20.260 -1.575 12.558 1.00 97.12 92 ASN A N 1
ATOM 749 C CA . ASN A 1 92 ? -21.242 -1.400 13.623 1.00 97.12 92 ASN A CA 1
ATOM 750 C C . ASN A 1 92 ? -20.594 -1.567 15.009 1.00 97.12 92 ASN A C 1
ATOM 752 O O . ASN A 1 92 ? -19.458 -2.023 15.130 1.00 97.12 92 ASN A O 1
ATOM 756 N N . LYS A 1 93 ? -21.347 -1.234 16.065 1.00 96.12 93 LYS A N 1
ATOM 757 C CA . LYS A 1 93 ? -20.853 -1.280 17.447 1.00 96.12 93 LYS A CA 1
ATOM 758 C C . LYS A 1 93 ? -20.262 -2.644 17.827 1.00 96.12 93 LYS A C 1
ATOM 760 O O . LYS A 1 93 ? -19.144 -2.691 18.309 1.00 96.12 93 LYS A O 1
ATOM 765 N N . ALA A 1 94 ? -20.967 -3.742 17.545 1.00 96.88 94 ALA A N 1
ATOM 766 C CA . ALA A 1 94 ? -20.497 -5.080 17.904 1.00 96.88 94 ALA A CA 1
ATOM 767 C C . ALA A 1 94 ? -19.199 -5.461 17.170 1.00 96.88 94 ALA A C 1
ATOM 769 O O . ALA A 1 94 ? -18.308 -6.064 17.757 1.00 96.88 94 ALA A O 1
ATOM 770 N N . GLN A 1 95 ? -19.068 -5.088 15.895 1.00 96.94 95 GLN A N 1
ATOM 771 C CA . GLN A 1 95 ? -17.842 -5.319 15.125 1.00 96.94 95 GLN A CA 1
ATOM 772 C C . GLN A 1 95 ? -16.671 -4.479 15.647 1.00 96.94 95 GLN A C 1
ATOM 774 O O . GLN A 1 95 ? -15.540 -4.960 15.693 1.00 96.94 95 GLN A O 1
ATOM 779 N N . LEU A 1 96 ? -16.942 -3.231 16.036 1.00 95.88 96 LEU A N 1
ATOM 780 C CA . LEU A 1 96 ? -15.938 -2.338 16.602 1.00 95.88 96 LEU A CA 1
ATOM 781 C C . LEU A 1 96 ? -15.481 -2.804 17.990 1.00 95.88 96 LEU A C 1
ATOM 783 O O . LEU A 1 96 ? -14.289 -2.732 18.277 1.00 95.88 96 LEU A O 1
ATOM 787 N N . ASP A 1 97 ? -16.396 -3.316 18.816 1.00 95.81 97 ASP A N 1
ATOM 788 C CA . ASP A 1 97 ? -16.086 -3.883 20.133 1.00 95.81 97 ASP A CA 1
ATOM 789 C C . ASP A 1 97 ? -15.132 -5.085 19.984 1.00 95.81 97 ASP A C 1
ATOM 791 O O . ASP A 1 97 ? -14.054 -5.084 20.573 1.00 95.81 97 ASP A O 1
ATOM 795 N N . VAL A 1 98 ? -15.446 -6.035 19.090 1.00 96.19 98 VAL A N 1
ATOM 796 C CA . VAL A 1 98 ? -14.572 -7.193 18.794 1.00 96.19 98 VAL A CA 1
ATOM 797 C C . VAL A 1 98 ? -13.176 -6.756 18.347 1.00 96.19 98 VAL A C 1
ATOM 799 O O . VAL A 1 98 ? -12.172 -7.310 18.794 1.00 96.19 98 VAL A O 1
ATOM 802 N N . LEU A 1 99 ? -13.091 -5.763 17.461 1.00 94.31 99 LEU A N 1
ATOM 803 C CA . LEU A 1 99 ? -11.800 -5.271 16.987 1.00 94.31 99 LEU A CA 1
ATOM 804 C C . LEU A 1 99 ? -11.026 -4.529 18.083 1.00 94.31 99 LEU A C 1
ATOM 806 O O . LEU A 1 99 ? -9.803 -4.620 18.138 1.00 94.31 99 LEU A O 1
ATOM 810 N N . THR A 1 100 ? -11.728 -3.809 18.956 1.00 93.62 100 THR A N 1
ATOM 811 C CA . THR A 1 100 ? -11.122 -3.119 20.100 1.00 93.62 100 THR A CA 1
ATOM 812 C C . THR A 1 100 ? -10.495 -4.120 21.061 1.00 93.62 100 THR A C 1
ATOM 814 O O . THR A 1 100 ? -9.352 -3.926 21.470 1.00 93.62 100 THR A O 1
ATOM 817 N N . ASP A 1 101 ? -11.206 -5.199 21.384 1.00 94.88 101 ASP A N 1
ATOM 818 C CA . ASP A 1 101 ? -10.693 -6.246 22.267 1.00 94.88 101 ASP A CA 1
ATOM 819 C C . ASP A 1 101 ? -9.459 -6.928 21.659 1.00 94.88 101 ASP A C 1
ATOM 821 O O . ASP A 1 101 ? -8.432 -7.043 22.326 1.00 94.88 101 ASP A O 1
ATOM 825 N N . PHE A 1 102 ? -9.496 -7.245 20.361 1.00 93.25 102 PHE A N 1
ATOM 826 C CA . PHE A 1 102 ? -8.331 -7.763 19.634 1.00 93.25 102 PHE A CA 1
ATOM 827 C C . PHE A 1 102 ? -7.116 -6.821 19.698 1.00 93.25 102 PHE A C 1
ATOM 829 O O . PHE A 1 102 ? -5.989 -7.262 19.924 1.00 93.25 102 PHE A O 1
ATOM 836 N N . LEU A 1 103 ? -7.322 -5.516 19.493 1.00 91.88 103 LEU A N 1
ATOM 837 C CA . LEU A 1 103 ? -6.230 -4.541 19.520 1.00 91.88 103 LEU A CA 1
ATOM 838 C C . LEU A 1 103 ? -5.616 -4.407 20.917 1.00 91.88 103 LEU A C 1
ATOM 840 O O . LEU A 1 103 ? -4.393 -4.315 21.014 1.00 91.88 103 LEU A O 1
ATOM 844 N N . ARG A 1 104 ? -6.427 -4.449 21.984 1.00 93.12 104 ARG A N 1
ATOM 845 C CA . ARG A 1 104 ? -5.924 -4.423 23.369 1.00 93.12 104 ARG A CA 1
ATOM 846 C C . ARG A 1 104 ? -4.983 -5.590 23.645 1.00 93.12 104 ARG A C 1
ATOM 848 O O . ARG A 1 104 ? -3.878 -5.364 24.132 1.00 93.12 104 ARG A O 1
ATOM 855 N N . GLU A 1 105 ? -5.370 -6.804 23.249 1.00 93.56 105 GLU A N 1
ATOM 856 C CA . GLU A 1 105 ? -4.529 -8.002 23.402 1.00 93.56 105 GLU A CA 1
ATOM 857 C C . GLU A 1 105 ? -3.173 -7.877 22.687 1.00 93.56 105 GLU A C 1
ATOM 859 O O . GLU A 1 105 ? -2.169 -8.424 23.148 1.00 93.56 105 GLU A O 1
ATOM 864 N N . PHE A 1 106 ? -3.129 -7.152 21.566 1.00 87.69 106 PHE A N 1
ATOM 865 C CA . PHE A 1 106 ? -1.901 -6.899 20.813 1.00 87.69 106 PHE A CA 1
ATOM 866 C C . PHE A 1 106 ? -1.003 -5.823 21.438 1.00 87.69 106 PHE A C 1
ATOM 868 O O . PHE A 1 106 ? 0.213 -5.897 21.274 1.00 87.69 106 PHE A O 1
ATOM 875 N N . THR A 1 107 ? -1.577 -4.826 22.117 1.00 84.88 107 THR A N 1
ATOM 876 C CA . THR A 1 107 ? -0.837 -3.672 22.663 1.00 84.88 107 THR A CA 1
ATOM 877 C C . THR A 1 107 ? -0.399 -3.821 24.119 1.00 84.88 107 THR A C 1
ATOM 879 O O . THR A 1 107 ? 0.442 -3.052 24.569 1.00 84.88 107 THR A O 1
ATOM 882 N N . GLU A 1 108 ? -0.962 -4.771 24.867 1.00 74.62 108 GLU A N 1
ATOM 883 C CA . GLU A 1 108 ? -0.667 -4.982 26.296 1.00 74.62 108 GLU A CA 1
ATOM 884 C C . GLU A 1 108 ? 0.488 -5.980 26.562 1.00 74.62 108 GLU A C 1
ATOM 886 O O . GLU A 1 108 ? 0.625 -6.495 27.673 1.00 74.62 108 GLU A O 1
ATOM 891 N N . LYS A 1 109 ? 1.347 -6.244 25.568 1.00 51.56 109 LYS A N 1
ATOM 892 C CA . LYS A 1 109 ? 2.616 -6.985 25.723 1.00 51.56 109 LYS A CA 1
ATOM 893 C C . LYS A 1 109 ? 3.820 -6.062 25.602 1.00 51.56 109 LYS A C 1
ATOM 895 O O . LYS A 1 109 ? 4.816 -6.344 26.303 1.00 51.56 109 LYS A O 1
#

Radius of gyration: 17.83 Å; Cα contacts (8 Å, |Δi|>4): 60; chains: 1; bounding box: 38×24×55 Å

pLDDT: mean 88.86, std 9.76, range [51.56, 97.25]

Solvent-accessible surface area (backbone atoms only — not comparable to full-atom values): 6501 Å² total; per-residue (Å²): 110,63,52,66,62,50,51,53,49,53,55,49,51,28,61,77,68,75,49,52,73,65,54,53,37,71,79,32,101,44,41,72,57,52,52,51,71,68,44,87,42,85,92,48,69,82,64,56,71,51,69,72,61,48,51,52,52,23,58,74,72,73,48,51,70,68,48,68,67,39,88,45,70,68,51,33,50,52,44,51,50,53,53,49,52,62,54,56,74,73,50,54,70,72,59,47,51,55,50,49,55,55,50,50,72,69,69,78,116